Protein AF-A0A522TNP2-F1 (afdb_monomer_lite)

Sequence (73 aa):
MRLPLTTAVDVRRELARLYRGMKAAQIQTADGTKLAYVLNILRQTIEASDIEQRIATLEQAAEAAKGKGEPQW

Secondary structure (DSSP, 8-state):
------SHHHHHHHHHHHHHHHHTTSS-HHHHHHHHHHHHHHHHHHHHHHHHHHHHHHHHHHHHHHTTT----

Radius of gyration: 20.68 Å; chains: 1; bounding box: 44×14×63 Å

pLDDT: mean 92.39, std 12.1, range [53.47, 98.56]

Foldseek 3Di:
DDQDLQALVSLVVVLVVLVVCCVVVVDPPVVSVVVNVVSVVSSVVNVVVVVVVVVVVVVVVVVVVVVVPDDPD

Structure (mmCIF, N/CA/C/O backbone):
data_AF-A0A522TNP2-F1
#
_entry.id   AF-A0A522TNP2-F1
#
loop_
_atom_site.group_PDB
_atom_site.id
_atom_site.type_symbol
_atom_site.label_atom_id
_atom_site.label_alt_id
_atom_site.label_comp_id
_atom_site.label_asym_id
_atom_site.label_entity_id
_atom_site.label_seq_id
_atom_site.pdbx_PDB_ins_code
_atom_site.Cartn_x
_atom_site.Cartn_y
_atom_site.Cartn_z
_atom_site.occupancy
_atom_site.B_iso_or_equiv
_atom_site.auth_seq_id
_atom_site.auth_comp_id
_atom_site.auth_asym_id
_atom_site.auth_atom_id
_atom_site.pdbx_PDB_model_num
ATOM 1 N N . MET A 1 1 ? -8.778 -2.818 -21.034 1.00 53.47 1 MET A N 1
ATOM 2 C CA . MET A 1 1 ? -9.642 -2.746 -19.834 1.00 53.47 1 MET A CA 1
ATOM 3 C C . MET A 1 1 ? -8.917 -1.917 -18.779 1.00 53.47 1 MET A C 1
ATOM 5 O O . MET A 1 1 ? -7.776 -2.247 -18.479 1.00 53.47 1 MET A O 1
ATOM 9 N N . ARG A 1 2 ? -9.507 -0.817 -18.288 1.00 74.38 2 ARG A N 1
ATOM 10 C CA . ARG A 1 2 ? -8.927 0.003 -17.206 1.00 74.38 2 ARG A CA 1
ATOM 11 C C . ARG A 1 2 ? -9.239 -0.692 -15.880 1.00 74.38 2 ARG A C 1
ATOM 13 O O . ARG A 1 2 ? -10.417 -0.846 -15.572 1.00 74.38 2 ARG A O 1
ATOM 20 N N . LEU A 1 3 ? -8.227 -1.167 -15.149 1.00 79.06 3 LEU A N 1
ATOM 21 C CA . LEU A 1 3 ? -8.466 -1.728 -13.816 1.00 79.06 3 LEU A CA 1
ATOM 22 C C . LEU A 1 3 ? -8.921 -0.584 -12.890 1.00 79.06 3 LEU A C 1
ATOM 24 O O . LEU A 1 3 ? -8.277 0.470 -12.902 1.00 79.06 3 LEU A O 1
ATOM 28 N N . PRO A 1 4 ? -10.010 -0.737 -12.117 1.00 85.31 4 PRO A N 1
ATOM 29 C CA . PRO A 1 4 ? -10.284 0.185 -11.018 1.00 85.31 4 PRO A CA 1
ATOM 30 C C . PRO A 1 4 ? -9.133 0.090 -10.010 1.00 85.31 4 PRO A C 1
ATOM 32 O O . PRO A 1 4 ? -8.602 -0.993 -9.826 1.00 85.31 4 PRO A O 1
ATOM 35 N N . LEU A 1 5 ? -8.722 1.194 -9.384 1.00 94.38 5 LEU A N 1
ATOM 36 C CA . LEU A 1 5 ? -7.654 1.212 -8.370 1.00 94.38 5 LEU A CA 1
ATOM 37 C C . LEU A 1 5 ? -8.240 1.522 -6.988 1.00 94.38 5 LEU A C 1
ATOM 39 O O . LEU A 1 5 ? -7.791 2.431 -6.300 1.00 94.38 5 LEU A O 1
ATOM 43 N N . THR A 1 6 ? -9.307 0.811 -6.634 1.00 95.62 6 THR A N 1
ATOM 44 C CA . THR A 1 6 ? -10.099 1.063 -5.421 1.00 95.62 6 THR A CA 1
ATOM 45 C C . THR A 1 6 ? -9.678 0.193 -4.246 1.00 95.62 6 THR A C 1
ATOM 47 O O . THR A 1 6 ? -9.978 0.531 -3.111 1.00 95.62 6 THR A O 1
ATOM 50 N N . THR A 1 7 ? -8.992 -0.924 -4.501 1.00 97.06 7 THR A N 1
ATOM 51 C CA . THR A 1 7 ? -8.522 -1.840 -3.455 1.00 97.06 7 THR A CA 1
ATOM 52 C C . THR A 1 7 ? -7.013 -2.054 -3.532 1.00 97.06 7 THR A C 1
ATOM 54 O O . THR A 1 7 ? -6.403 -1.950 -4.603 1.00 97.06 7 THR A O 1
ATOM 57 N N . ALA A 1 8 ? -6.396 -2.460 -2.419 1.00 97.12 8 ALA A N 1
ATOM 58 C CA . ALA A 1 8 ? -4.990 -2.870 -2.408 1.00 97.12 8 ALA A CA 1
ATOM 59 C C . ALA A 1 8 ? -4.718 -4.043 -3.378 1.00 97.12 8 ALA A C 1
ATOM 61 O O . ALA A 1 8 ? -3.642 -4.137 -3.975 1.00 97.12 8 ALA A O 1
ATOM 62 N N . VAL A 1 9 ? -5.709 -4.920 -3.599 1.00 96.81 9 VAL A N 1
ATOM 63 C CA . VAL A 1 9 ? -5.622 -6.025 -4.568 1.00 96.81 9 VAL A CA 1
ATOM 64 C C . VAL A 1 9 ? -5.521 -5.507 -5.998 1.00 96.81 9 VAL A C 1
ATOM 66 O O . VAL A 1 9 ? -4.741 -6.054 -6.786 1.00 96.81 9 VAL A O 1
ATOM 69 N N . ASP A 1 10 ? -6.271 -4.464 -6.332 1.00 97.38 10 ASP A N 1
ATOM 70 C CA . ASP A 1 10 ? -6.216 -3.857 -7.656 1.00 97.38 10 ASP A CA 1
ATOM 71 C C . ASP A 1 10 ? -4.878 -3.168 -7.901 1.00 97.38 10 ASP A C 1
ATOM 73 O O . ASP A 1 10 ? -4.229 -3.417 -8.920 1.00 97.38 10 ASP A O 1
ATOM 77 N N . VAL A 1 11 ? -4.402 -2.396 -6.920 1.00 97.75 11 VAL A N 1
ATOM 78 C CA . VAL A 1 11 ? -3.081 -1.758 -6.975 1.00 97.75 11 VAL A CA 1
ATOM 79 C C . VAL A 1 11 ? -1.973 -2.803 -7.128 1.00 97.75 11 VAL A C 1
ATOM 81 O O . VAL A 1 11 ? -1.060 -2.637 -7.938 1.00 97.75 11 VAL A O 1
ATOM 84 N N . ARG A 1 12 ? -2.069 -3.938 -6.426 1.00 97.06 12 ARG A N 1
ATOM 85 C CA . ARG A 1 12 ? -1.133 -5.063 -6.578 1.00 97.06 12 ARG A CA 1
ATOM 86 C C . ARG A 1 12 ? -1.137 -5.635 -8.001 1.00 97.06 12 ARG A C 1
ATOM 88 O O . ARG A 1 12 ? -0.071 -5.934 -8.540 1.00 97.06 12 ARG A O 1
ATOM 95 N N . ARG A 1 13 ? -2.311 -5.810 -8.620 1.00 97.50 13 ARG A N 1
ATOM 96 C CA . ARG A 1 13 ? -2.425 -6.296 -10.012 1.00 97.50 13 ARG A CA 1
ATOM 97 C C . ARG A 1 13 ? -1.794 -5.311 -10.994 1.00 97.50 13 ARG A C 1
ATOM 99 O O . ARG A 1 13 ? -1.075 -5.732 -11.903 1.00 97.50 13 ARG A O 1
ATOM 106 N N . GLU A 1 14 ? -2.022 -4.023 -10.769 1.00 97.38 14 GLU A N 1
ATOM 107 C CA . GLU A 1 14 ? -1.451 -2.933 -11.554 1.00 97.38 14 GLU A CA 1
ATOM 108 C C . GLU A 1 14 ? 0.080 -2.905 -11.464 1.00 97.38 14 GLU A C 1
ATOM 110 O O . GLU A 1 14 ? 0.763 -2.907 -12.492 1.00 97.38 14 GLU A O 1
ATOM 115 N N . LEU A 1 15 ? 0.625 -2.990 -10.245 1.00 97.56 15 LEU A N 1
ATOM 116 C CA . LEU A 1 15 ? 2.064 -3.098 -9.985 1.00 97.56 15 LEU A CA 1
ATOM 117 C C . LEU A 1 15 ? 2.677 -4.323 -10.673 1.00 97.56 15 LEU A C 1
ATOM 119 O O . LEU A 1 15 ? 3.731 -4.217 -11.298 1.00 97.56 15 LEU A O 1
ATOM 123 N N . ALA A 1 16 ? 2.011 -5.480 -10.621 1.00 97.88 16 ALA A N 1
ATOM 124 C CA . ALA A 1 16 ? 2.492 -6.690 -11.287 1.00 97.88 16 ALA A CA 1
ATOM 125 C C . ALA A 1 16 ? 2.530 -6.536 -12.817 1.00 97.88 16 ALA A C 1
ATOM 127 O O . ALA A 1 16 ? 3.467 -7.010 -13.466 1.00 97.88 16 ALA A O 1
ATOM 128 N N . ARG A 1 17 ? 1.532 -5.868 -13.413 1.00 97.06 17 ARG A N 1
ATOM 129 C CA . ARG A 1 17 ? 1.541 -5.556 -14.849 1.00 97.06 17 ARG A CA 1
ATOM 130 C C . ARG A 1 17 ? 2.678 -4.594 -15.191 1.00 97.06 17 ARG A C 1
ATOM 132 O O . ARG A 1 17 ? 3.401 -4.847 -16.151 1.00 97.06 17 ARG A O 1
ATOM 139 N N . LEU A 1 18 ? 2.850 -3.536 -14.401 1.00 97.25 18 LEU A N 1
ATOM 140 C CA . LEU A 1 18 ? 3.906 -2.541 -14.584 1.00 97.25 18 LEU A CA 1
ATOM 141 C C . LEU A 1 18 ? 5.300 -3.180 -14.512 1.00 97.25 18 LEU A C 1
ATOM 143 O O . LEU A 1 18 ? 6.118 -2.973 -15.405 1.00 97.25 18 LEU A O 1
ATOM 147 N N . TYR A 1 19 ? 5.535 -4.033 -13.512 1.00 97.81 19 TYR A N 1
ATOM 148 C CA . TYR A 1 19 ? 6.776 -4.794 -13.367 1.00 97.81 19 TYR A CA 1
ATOM 149 C C . TYR A 1 19 ? 7.064 -5.676 -14.585 1.00 97.81 19 TYR A C 1
ATOM 151 O O . TYR A 1 19 ? 8.172 -5.649 -15.119 1.00 97.81 19 TYR A O 1
ATOM 159 N N . ARG A 1 20 ? 6.065 -6.431 -15.064 1.00 98.19 20 ARG A N 1
ATOM 160 C CA . ARG A 1 20 ? 6.225 -7.264 -16.267 1.00 98.19 20 ARG A CA 1
ATOM 161 C C . ARG A 1 20 ? 6.551 -6.427 -17.505 1.00 98.19 20 ARG A C 1
ATOM 163 O O . ARG A 1 20 ? 7.424 -6.828 -18.265 1.00 98.19 20 ARG A O 1
ATOM 170 N N . GLY A 1 21 ? 5.912 -5.268 -17.670 1.00 98.12 21 GLY A N 1
ATOM 171 C CA . GLY A 1 21 ? 6.197 -4.347 -18.774 1.00 98.12 21 GLY A CA 1
ATOM 172 C C . GLY A 1 21 ? 7.623 -3.793 -18.734 1.00 98.12 21 GLY A C 1
ATOM 173 O O . GLY A 1 21 ? 8.296 -3.773 -19.761 1.00 98.12 21 GLY A O 1
ATOM 174 N N . MET A 1 22 ? 8.121 -3.427 -17.548 1.00 98.12 22 MET A N 1
ATOM 175 C CA . MET A 1 22 ? 9.523 -3.019 -17.377 1.00 98.12 22 MET A CA 1
ATOM 176 C C . MET A 1 22 ? 10.489 -4.168 -17.685 1.00 98.12 22 MET A C 1
ATOM 178 O O . MET A 1 22 ? 11.452 -3.990 -18.424 1.00 98.12 22 MET A O 1
ATOM 182 N N . LYS A 1 23 ? 10.209 -5.375 -17.175 1.00 98.12 23 LYS A N 1
ATOM 183 C CA . LYS A 1 23 ? 11.046 -6.564 -17.406 1.00 98.12 23 LYS A CA 1
ATOM 184 C C . LYS A 1 23 ? 11.102 -6.970 -18.882 1.00 98.12 23 LYS A C 1
ATOM 186 O O . LYS A 1 23 ? 12.132 -7.449 -19.338 1.00 98.12 23 LYS A O 1
ATOM 191 N N . ALA A 1 24 ? 10.010 -6.774 -19.618 1.00 98.19 24 ALA A N 1
ATOM 192 C CA . ALA A 1 24 ? 9.931 -7.026 -21.054 1.00 98.19 24 ALA A CA 1
ATOM 193 C C . ALA A 1 24 ? 10.485 -5.870 -21.914 1.00 98.19 24 ALA A C 1
ATOM 195 O O . ALA A 1 24 ? 10.331 -5.910 -23.131 1.00 98.19 24 ALA A O 1
ATOM 196 N N . ALA A 1 25 ? 11.077 -4.834 -21.302 1.00 97.56 25 ALA A N 1
ATOM 197 C CA . ALA A 1 25 ? 11.549 -3.612 -21.965 1.00 97.56 25 ALA A CA 1
ATOM 198 C C . ALA A 1 25 ? 10.467 -2.854 -22.768 1.00 97.56 25 ALA A C 1
ATOM 200 O O . ALA A 1 25 ? 10.776 -2.020 -23.613 1.00 97.56 25 ALA A O 1
ATOM 201 N N . GLN A 1 26 ? 9.188 -3.110 -22.479 1.00 98.00 26 GLN A N 1
ATOM 202 C CA . GLN A 1 26 ? 8.047 -2.412 -23.085 1.00 98.00 26 GLN A CA 1
ATOM 203 C C . GLN A 1 26 ? 7.757 -1.074 -22.395 1.00 98.00 26 GLN A C 1
ATOM 205 O O . GLN A 1 26 ? 7.077 -0.216 -22.950 1.00 98.00 26 GLN A O 1
ATOM 210 N N . ILE A 1 27 ? 8.241 -0.913 -21.163 1.00 97.25 27 ILE A N 1
ATOM 211 C CA . ILE A 1 27 ? 8.136 0.306 -20.364 1.00 97.25 27 ILE A CA 1
ATOM 212 C C . ILE A 1 27 ? 9.543 0.654 -19.900 1.00 97.25 27 ILE A C 1
ATOM 214 O O . ILE A 1 27 ? 10.226 -0.188 -19.315 1.00 97.25 27 ILE A O 1
ATOM 218 N N . GLN A 1 28 ? 9.971 1.896 -20.118 1.00 98.06 28 GLN A N 1
ATOM 219 C CA . GLN A 1 28 ? 11.249 2.360 -19.598 1.00 98.06 28 GLN A CA 1
ATOM 220 C C . GLN A 1 28 ? 11.242 2.289 -18.066 1.00 98.06 28 GLN A C 1
ATOM 222 O O . GLN A 1 28 ? 10.363 2.848 -17.410 1.00 98.06 28 GLN A O 1
ATOM 227 N N . THR A 1 29 ? 12.252 1.643 -17.482 1.00 96.62 29 THR A N 1
ATOM 228 C CA . THR A 1 29 ? 12.346 1.423 -16.029 1.00 96.62 29 THR A CA 1
ATOM 229 C C . THR A 1 29 ? 12.265 2.720 -15.224 1.00 96.62 29 THR A C 1
ATOM 231 O O . THR A 1 29 ? 11.644 2.748 -14.163 1.00 96.62 29 THR A O 1
ATOM 234 N N . ALA A 1 30 ? 12.846 3.812 -15.733 1.00 96.81 30 ALA A N 1
ATOM 235 C CA . ALA A 1 30 ? 12.795 5.117 -15.074 1.00 96.81 30 ALA A CA 1
ATOM 236 C C . ALA A 1 30 ? 11.355 5.642 -14.939 1.00 96.81 30 ALA A C 1
ATOM 238 O O . ALA A 1 30 ? 10.971 6.125 -13.876 1.00 96.81 30 ALA A O 1
ATOM 239 N N . ASP A 1 31 ? 10.538 5.504 -15.983 1.00 96.88 31 ASP A N 1
ATOM 240 C CA . ASP A 1 31 ? 9.142 5.941 -15.955 1.00 96.88 31 ASP A CA 1
ATOM 241 C C . ASP A 1 31 ? 8.260 4.959 -15.189 1.00 96.88 31 ASP A C 1
ATOM 243 O O . ASP A 1 31 ? 7.412 5.366 -14.394 1.00 96.88 31 ASP A O 1
ATOM 247 N N . GLY A 1 32 ? 8.522 3.659 -15.334 1.00 97.50 32 GLY A N 1
ATOM 248 C CA . GLY A 1 32 ? 7.835 2.637 -14.557 1.00 97.50 32 GLY A CA 1
ATOM 249 C C . GLY A 1 32 ? 8.076 2.775 -13.051 1.00 97.50 32 GLY A C 1
ATOM 250 O O . GLY A 1 32 ? 7.150 2.597 -12.268 1.00 97.50 32 GLY A O 1
ATOM 251 N N . THR A 1 33 ? 9.267 3.195 -12.622 1.00 97.56 33 THR A N 1
ATOM 252 C CA . THR A 1 33 ? 9.552 3.441 -11.197 1.00 97.56 33 THR A CA 1
ATOM 253 C C . THR A 1 33 ? 8.731 4.611 -10.644 1.00 97.56 33 THR A C 1
ATOM 255 O O . THR A 1 33 ? 8.181 4.504 -9.547 1.00 97.56 33 THR A O 1
ATOM 258 N N . LYS A 1 34 ? 8.562 5.699 -11.412 1.00 98.12 34 LYS A N 1
ATOM 259 C CA . LYS A 1 34 ? 7.704 6.836 -11.017 1.00 98.12 34 LYS A CA 1
ATOM 260 C C . LYS A 1 34 ? 6.248 6.396 -10.844 1.00 98.12 34 LYS A C 1
ATOM 262 O O . LYS A 1 34 ? 5.607 6.741 -9.856 1.00 98.12 34 LYS A O 1
ATOM 267 N N . LEU A 1 35 ? 5.740 5.587 -11.774 1.00 97.81 35 LEU A N 1
ATOM 268 C CA . LEU A 1 35 ? 4.383 5.042 -11.689 1.00 97.81 35 LEU A CA 1
ATOM 269 C C . LEU A 1 35 ? 4.224 4.081 -10.503 1.00 97.81 35 LEU A C 1
ATOM 271 O O . LEU A 1 35 ? 3.216 4.135 -9.802 1.00 97.81 35 LEU A O 1
ATOM 275 N N . ALA A 1 36 ? 5.226 3.241 -10.233 1.00 97.88 36 ALA A N 1
ATOM 276 C CA . ALA A 1 36 ? 5.219 2.340 -9.084 1.00 97.88 36 ALA A CA 1
ATOM 277 C C . ALA A 1 36 ? 5.172 3.109 -7.755 1.00 97.88 36 ALA A C 1
ATOM 279 O O . ALA A 1 36 ? 4.469 2.693 -6.837 1.00 97.88 36 ALA A O 1
ATOM 280 N N . TYR A 1 37 ? 5.861 4.250 -7.667 1.00 98.38 37 TYR A N 1
ATOM 281 C CA . TYR A 1 37 ? 5.797 5.132 -6.503 1.00 98.38 37 TYR A CA 1
ATOM 282 C C . TYR A 1 37 ? 4.385 5.689 -6.273 1.00 98.38 37 TYR A C 1
ATOM 284 O O . TYR A 1 37 ? 3.859 5.579 -5.166 1.00 98.38 37 TYR A O 1
ATOM 292 N N . VAL A 1 38 ? 3.730 6.201 -7.320 1.00 98.06 38 VAL A N 1
ATOM 293 C CA . VAL A 1 38 ? 2.341 6.691 -7.230 1.00 98.06 38 VAL A CA 1
ATOM 294 C C . VAL A 1 38 ? 1.387 5.571 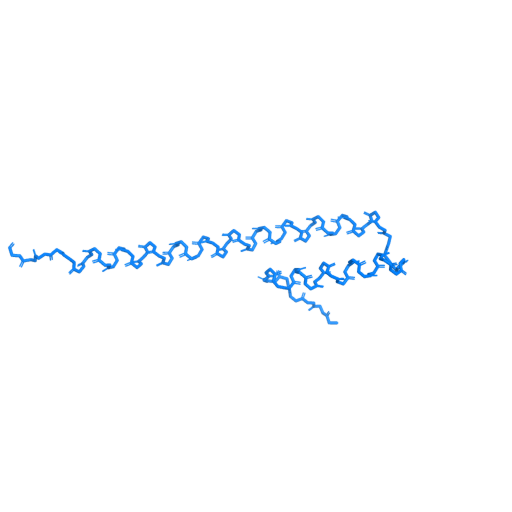-6.809 1.00 98.06 38 VAL A C 1
ATOM 296 O O . VAL A 1 38 ? 0.566 5.760 -5.913 1.00 98.06 38 VAL A O 1
ATOM 299 N N . LEU A 1 39 ? 1.529 4.378 -7.394 1.00 98.00 39 LEU A N 1
ATOM 300 C CA . LEU A 1 39 ? 0.745 3.204 -7.000 1.00 98.00 39 LEU A CA 1
ATOM 301 C C . LEU A 1 39 ? 0.990 2.817 -5.537 1.00 98.00 39 LEU A C 1
ATOM 303 O O . LEU A 1 39 ? 0.056 2.436 -4.839 1.00 98.00 39 LEU A O 1
ATOM 307 N N . ASN A 1 40 ? 2.220 2.946 -5.043 1.00 98.12 40 ASN A N 1
ATOM 308 C CA . ASN A 1 40 ? 2.539 2.676 -3.646 1.00 98.12 40 ASN A CA 1
ATOM 309 C C . ASN A 1 40 ? 1.910 3.703 -2.690 1.00 98.12 40 ASN A C 1
ATOM 311 O O . ASN A 1 40 ? 1.465 3.314 -1.612 1.00 98.12 40 ASN A O 1
ATOM 315 N N . ILE A 1 41 ? 1.841 4.987 -3.059 1.00 98.38 41 ILE A N 1
ATOM 316 C CA . ILE A 1 41 ? 1.085 5.992 -2.288 1.00 98.38 41 ILE A CA 1
ATOM 317 C C . ILE A 1 41 ? -0.394 5.610 -2.255 1.00 98.38 41 ILE A C 1
ATOM 319 O O . ILE A 1 41 ? -0.984 5.547 -1.183 1.00 98.38 41 ILE A O 1
ATOM 323 N N . LEU A 1 42 ? -0.968 5.274 -3.412 1.00 98.19 42 LEU A N 1
ATOM 324 C CA . LEU A 1 42 ? -2.374 4.891 -3.497 1.00 98.19 42 LEU A CA 1
ATOM 325 C C . LEU A 1 42 ? -2.687 3.656 -2.641 1.00 98.19 42 LEU A C 1
ATOM 327 O O . LEU A 1 42 ? -3.699 3.641 -1.946 1.00 98.19 42 LEU A O 1
ATOM 331 N N . ARG A 1 43 ? -1.798 2.651 -2.637 1.00 98.12 43 ARG A N 1
ATOM 332 C CA . ARG A 1 43 ? -1.921 1.486 -1.748 1.00 98.12 43 ARG A CA 1
ATOM 333 C C . ARG A 1 43 ? -2.006 1.916 -0.284 1.00 98.12 43 ARG A C 1
ATOM 335 O O . ARG A 1 43 ? -2.906 1.468 0.411 1.00 98.12 43 ARG A O 1
ATOM 342 N N . GLN A 1 44 ? -1.095 2.785 0.155 1.00 98.38 44 GLN A N 1
ATOM 343 C CA . GLN A 1 44 ? -1.046 3.254 1.542 1.00 98.38 44 GLN A CA 1
ATOM 344 C C . GLN A 1 44 ? -2.310 4.023 1.930 1.00 98.38 44 GLN A C 1
ATOM 346 O O . GLN A 1 44 ? -2.827 3.808 3.019 1.00 98.38 44 GLN A O 1
ATOM 351 N N . THR A 1 45 ? -2.835 4.879 1.049 1.00 98.44 45 THR A N 1
ATOM 352 C CA . THR A 1 45 ? -4.089 5.603 1.30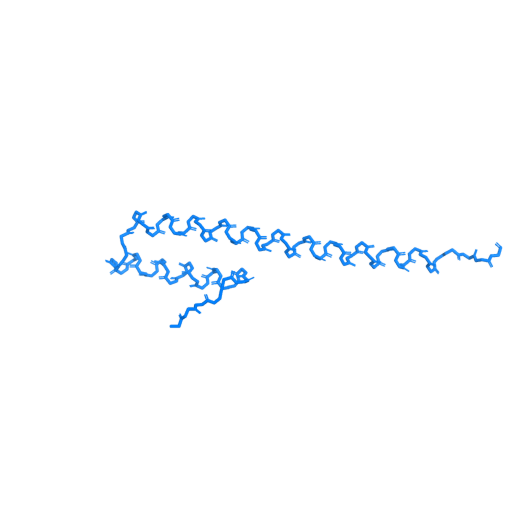9 1.00 98.44 45 THR A CA 1
ATOM 353 C C . THR A 1 45 ? -5.270 4.647 1.455 1.00 98.44 45 THR A C 1
ATOM 355 O O . THR A 1 45 ? -6.039 4.786 2.397 1.00 98.44 45 THR A O 1
ATOM 358 N N . ILE A 1 46 ? -5.389 3.650 0.572 1.00 98.06 46 ILE A N 1
ATOM 359 C CA . ILE A 1 46 ? -6.446 2.630 0.662 1.00 98.06 46 ILE A CA 1
ATOM 360 C C . ILE A 1 46 ? -6.319 1.839 1.968 1.00 98.06 46 ILE A C 1
ATOM 362 O O . ILE A 1 46 ? -7.293 1.697 2.698 1.00 98.06 46 ILE A O 1
ATOM 366 N N . GLU A 1 47 ? -5.113 1.359 2.285 1.00 98.12 47 GLU A N 1
ATOM 367 C CA . GLU A 1 47 ? -4.847 0.599 3.510 1.00 98.12 47 GLU A CA 1
ATOM 368 C C . GLU A 1 47 ? -5.165 1.423 4.768 1.00 98.12 47 GLU A C 1
ATOM 370 O O . GLU A 1 47 ? -5.757 0.892 5.707 1.00 98.12 47 GLU A O 1
ATOM 375 N N . ALA A 1 48 ? -4.825 2.716 4.779 1.00 98.44 48 ALA A N 1
ATOM 376 C CA . ALA A 1 48 ? -5.149 3.622 5.877 1.00 98.44 48 ALA A CA 1
ATOM 377 C C . ALA A 1 48 ? -6.666 3.789 6.043 1.00 98.44 48 ALA A C 1
ATOM 379 O O . ALA A 1 48 ? -7.176 3.575 7.141 1.00 98.44 48 ALA A O 1
ATOM 380 N N . SER A 1 49 ? -7.395 4.075 4.961 1.00 98.19 49 SER A N 1
ATOM 381 C CA . SER A 1 49 ? -8.855 4.224 5.007 1.00 98.19 49 SER A CA 1
ATOM 382 C C . SER A 1 49 ? -9.569 2.934 5.426 1.00 98.19 49 SER A C 1
ATOM 384 O O . SER A 1 49 ? -10.514 2.979 6.214 1.00 98.19 49 SER A O 1
ATOM 386 N N . ASP A 1 50 ? -9.101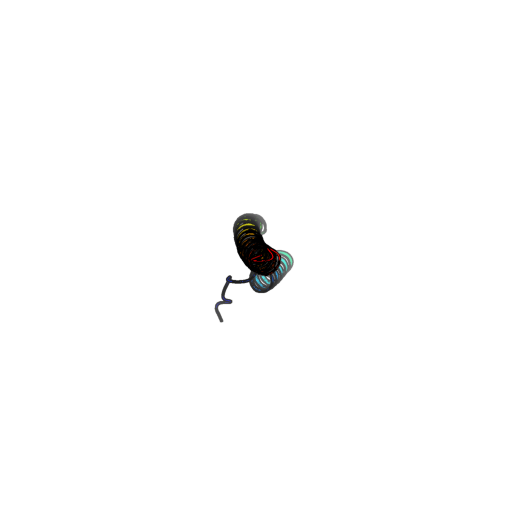 1.771 4.964 1.00 98.06 50 ASP A N 1
ATOM 387 C CA . ASP A 1 50 ? -9.645 0.472 5.377 1.00 98.06 50 ASP A CA 1
ATOM 388 C C . ASP A 1 50 ? -9.444 0.234 6.884 1.00 98.06 50 ASP A C 1
ATOM 390 O O . ASP A 1 50 ? -10.325 -0.303 7.564 1.00 98.06 50 ASP A O 1
ATOM 394 N N . ILE A 1 51 ? -8.287 0.628 7.426 1.00 98.25 51 ILE A N 1
ATOM 395 C CA . ILE A 1 51 ? -7.995 0.532 8.861 1.00 98.25 51 ILE A CA 1
ATOM 396 C C . ILE A 1 51 ? -8.876 1.501 9.655 1.00 98.25 51 ILE A C 1
ATOM 398 O O . ILE A 1 51 ? -9.500 1.068 10.623 1.00 98.25 51 ILE A O 1
ATOM 402 N N . GLU A 1 52 ? -8.979 2.763 9.236 1.00 98.56 52 GLU A N 1
ATOM 403 C CA . GLU A 1 52 ? -9.838 3.775 9.868 1.00 98.56 52 GLU A CA 1
ATOM 404 C C . GLU A 1 52 ? -11.295 3.302 9.944 1.00 98.56 52 GLU A C 1
ATOM 406 O O . GLU A 1 52 ? -11.907 3.332 11.012 1.00 98.56 52 GLU A O 1
ATOM 411 N N . GLN A 1 53 ? -11.832 2.758 8.848 1.00 98.38 53 GLN A N 1
ATOM 412 C CA . GLN A 1 53 ? -13.200 2.240 8.804 1.00 98.38 53 GLN A CA 1
ATOM 413 C C . GLN A 1 53 ? -13.408 1.057 9.762 1.00 98.38 53 GLN A C 1
ATOM 415 O O . GLN A 1 53 ? -14.448 0.943 10.424 1.00 98.38 53 GLN A O 1
ATOM 420 N N . ARG A 1 54 ? -12.424 0.155 9.849 1.00 98.12 54 ARG A N 1
ATOM 421 C CA . ARG A 1 54 ? -12.473 -0.992 10.765 1.00 98.12 54 ARG A CA 1
ATOM 422 C C . ARG A 1 54 ? -12.382 -0.551 12.223 1.00 98.12 54 ARG A C 1
ATOM 424 O O . ARG A 1 54 ? -13.119 -1.093 13.041 1.00 98.12 54 ARG A O 1
ATOM 431 N N . ILE A 1 55 ? -11.530 0.425 12.536 1.00 98.50 55 ILE A N 1
ATOM 432 C CA . ILE A 1 55 ? -11.423 1.014 13.878 1.00 98.50 55 ILE A CA 1
ATOM 433 C C . ILE A 1 55 ? -12.754 1.654 14.269 1.00 98.50 55 ILE A C 1
ATOM 435 O O . ILE A 1 55 ? -13.313 1.273 15.292 1.00 98.50 55 ILE A O 1
ATOM 439 N N . ALA A 1 56 ? -13.325 2.506 13.413 1.00 98.12 56 ALA A N 1
ATOM 440 C CA . ALA A 1 56 ? -14.613 3.148 13.674 1.00 98.12 56 ALA A CA 1
ATOM 441 C C . ALA A 1 56 ? -15.732 2.123 13.941 1.00 98.12 56 ALA A C 1
ATOM 443 O O . ALA A 1 56 ? -16.552 2.298 14.841 1.00 98.12 56 ALA A O 1
ATOM 444 N N . THR A 1 57 ? -15.739 1.011 13.199 1.00 98.12 57 THR A N 1
ATOM 445 C CA . THR A 1 57 ? -16.701 -0.086 13.411 1.00 98.12 57 THR A CA 1
ATOM 446 C C . THR A 1 57 ? -16.517 -0.748 14.782 1.00 98.12 57 THR A C 1
ATOM 448 O O . THR A 1 57 ? -17.497 -1.042 15.469 1.00 98.12 57 THR A O 1
ATOM 451 N N . LEU A 1 58 ? -15.270 -0.983 15.200 1.00 97.38 58 LEU A N 1
ATOM 452 C CA . LEU A 1 58 ? -14.959 -1.572 16.506 1.00 97.38 58 LEU A CA 1
ATOM 453 C C . LEU A 1 58 ? -15.302 -0.624 17.660 1.00 97.38 58 LEU A C 1
ATOM 455 O O . LEU A 1 58 ? -15.851 -1.074 18.663 1.00 97.38 58 LEU A O 1
ATOM 459 N N . GLU A 1 59 ? -15.028 0.672 17.518 1.00 97.69 59 GLU A N 1
ATOM 460 C CA . GLU A 1 59 ? -15.366 1.694 18.514 1.00 97.69 59 GLU A CA 1
ATOM 461 C C . GLU A 1 59 ? -16.882 1.805 18.710 1.00 97.69 59 GLU A C 1
ATOM 463 O O . GLU A 1 59 ? -17.360 1.797 19.845 1.00 97.69 59 GLU A O 1
ATOM 468 N N . GLN A 1 60 ? -17.653 1.799 17.618 1.00 96.88 60 GLN A N 1
ATOM 469 C CA . GLN A 1 60 ? -19.118 1.768 17.677 1.00 96.88 60 GLN A CA 1
ATOM 470 C C . GLN A 1 60 ? -19.640 0.506 18.376 1.00 96.88 60 GLN A C 1
ATOM 472 O O . GLN A 1 60 ? -20.542 0.584 19.213 1.00 96.88 60 GLN A O 1
ATOM 477 N N . ALA A 1 61 ? -19.066 -0.661 18.066 1.00 95.81 61 ALA A N 1
ATOM 478 C CA . ALA A 1 61 ? -19.446 -1.917 18.707 1.00 95.81 61 ALA A CA 1
ATOM 479 C C . ALA A 1 61 ? -19.107 -1.927 20.208 1.00 95.81 61 ALA A C 1
ATOM 481 O O . ALA A 1 61 ? -19.906 -2.405 21.016 1.00 95.81 61 ALA A O 1
ATOM 482 N N . ALA A 1 62 ? -17.950 -1.379 20.586 1.00 95.88 62 ALA A N 1
ATOM 483 C CA . ALA A 1 62 ? -17.532 -1.257 21.978 1.00 95.88 62 ALA A CA 1
ATOM 484 C C . ALA A 1 62 ? -18.461 -0.324 22.769 1.00 95.88 62 ALA A C 1
ATOM 486 O O . ALA A 1 62 ? -18.849 -0.653 23.889 1.00 95.88 62 ALA A O 1
ATOM 487 N N . GLU A 1 63 ? -18.872 0.800 22.183 1.00 93.69 63 GLU A N 1
ATOM 488 C CA . GLU A 1 63 ? -19.791 1.736 22.833 1.00 93.69 63 GLU A CA 1
ATOM 489 C C . GLU A 1 63 ? -21.193 1.137 23.006 1.00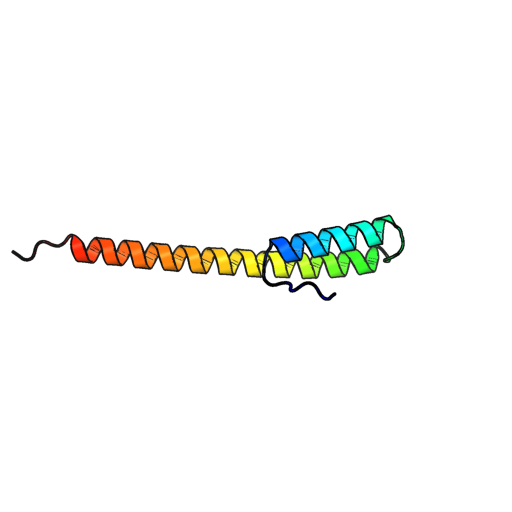 93.69 63 GLU A C 1
ATOM 491 O O . GLU A 1 63 ? -21.776 1.190 24.091 1.00 93.69 63 GLU A O 1
ATOM 496 N N . ALA A 1 64 ? -21.692 0.438 21.983 1.00 92.06 64 ALA A N 1
ATOM 497 C CA . ALA A 1 64 ? -22.953 -0.294 22.066 1.00 92.06 64 ALA A CA 1
ATOM 498 C C . ALA A 1 64 ? -22.934 -1.411 23.128 1.00 92.06 64 ALA A C 1
ATOM 500 O O . ALA A 1 64 ? -23.983 -1.757 23.674 1.00 92.06 64 ALA A O 1
ATOM 501 N N . ALA A 1 65 ? -21.768 -1.998 23.414 1.00 89.69 65 ALA A N 1
ATOM 502 C CA . ALA A 1 65 ? -21.614 -2.996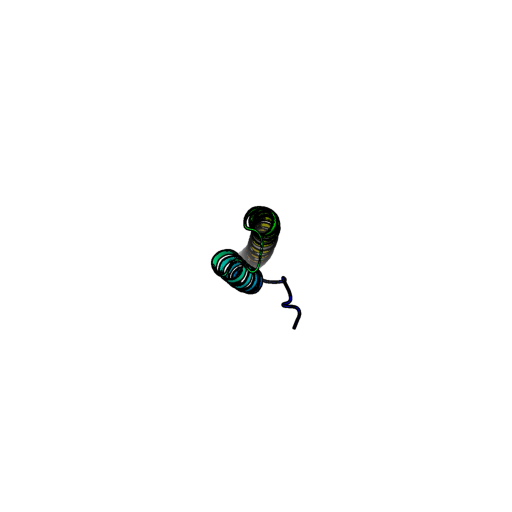 24.469 1.00 89.69 65 ALA A CA 1
ATOM 503 C C . ALA A 1 65 ? -21.632 -2.368 25.874 1.00 89.69 65 ALA A C 1
ATOM 505 O O . ALA A 1 65 ? -22.247 -2.940 26.773 1.00 89.69 65 ALA A O 1
ATOM 506 N N . LYS A 1 66 ? -21.032 -1.183 26.062 1.00 83.75 66 LYS A N 1
ATOM 507 C CA . LYS A 1 66 ? -21.066 -0.454 27.345 1.00 83.75 66 LYS A CA 1
ATOM 508 C C . LYS A 1 66 ? -22.480 -0.020 27.726 1.00 83.75 66 LYS A C 1
ATOM 510 O O . LYS A 1 66 ? -22.897 -0.255 28.855 1.00 83.75 66 LYS A O 1
ATOM 515 N N . GLY A 1 67 ? -23.250 0.510 26.772 1.00 71.00 67 GLY A N 1
ATOM 516 C CA . GLY A 1 67 ? -24.634 0.948 27.007 1.00 71.00 67 GLY A CA 1
ATOM 517 C C . GLY A 1 67 ? -25.618 -0.175 27.374 1.00 71.00 67 GLY A C 1
ATOM 518 O O . GLY A 1 67 ? -26.736 0.104 27.793 1.00 71.00 67 GLY A O 1
ATOM 519 N N . LYS A 1 68 ? -25.223 -1.448 27.235 1.00 62.44 68 LYS A N 1
ATOM 520 C CA . LYS A 1 68 ? -26.015 -2.622 27.649 1.00 62.44 68 LYS A CA 1
ATOM 521 C C . LYS A 1 68 ? -25.629 -3.160 29.033 1.00 62.44 68 LYS A C 1
ATOM 523 O O . LYS A 1 68 ? -26.287 -4.077 29.515 1.00 62.44 68 LYS A O 1
ATOM 528 N N . GLY A 1 69 ? -24.550 -2.646 29.630 1.00 60.88 69 GLY A N 1
ATOM 529 C CA . GLY A 1 69 ? -23.953 -3.165 30.862 1.00 60.88 69 GLY A CA 1
ATOM 530 C C . GLY A 1 69 ? -24.270 -2.378 32.134 1.00 60.88 69 GLY A C 1
ATOM 531 O O . GLY A 1 69 ? -23.955 -2.877 33.210 1.00 60.88 69 GLY A O 1
ATOM 532 N N . GLU A 1 70 ? -24.878 -1.189 3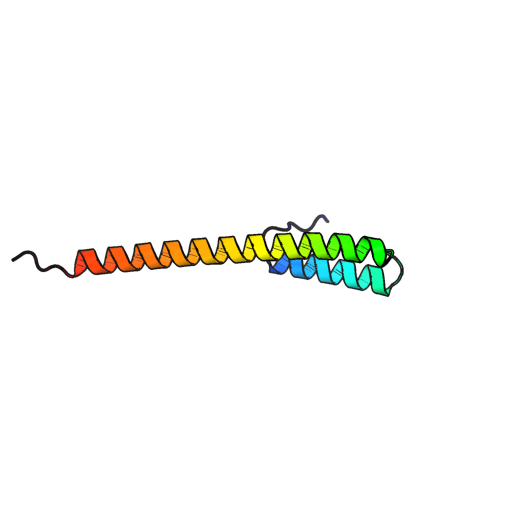2.048 1.00 54.50 70 GLU A N 1
ATOM 533 C CA . GLU A 1 70 ? -25.314 -0.438 33.233 1.00 54.50 70 GLU A CA 1
ATOM 534 C C . GLU A 1 70 ? -26.658 -0.979 33.743 1.00 54.50 70 GLU A C 1
ATOM 536 O O . GLU A 1 70 ? -27.671 -0.875 33.041 1.00 54.50 70 GLU A O 1
ATOM 541 N N . PRO A 1 71 ? -26.712 -1.567 34.953 1.00 57.72 71 PRO A N 1
ATOM 542 C CA . PRO A 1 71 ? -27.977 -1.928 35.562 1.00 57.72 71 PRO A CA 1
ATOM 543 C C . PRO A 1 71 ? -28.720 -0.648 35.954 1.00 57.72 71 PRO A C 1
ATOM 545 O O . PRO A 1 71 ? -28.226 0.143 36.752 1.00 57.72 71 PRO A O 1
ATOM 548 N N . GLN A 1 72 ? -29.918 -0.451 35.401 1.00 56.34 72 GLN A N 1
ATOM 549 C CA . GLN A 1 72 ? -30.873 0.532 35.910 1.00 56.34 72 GLN A CA 1
ATOM 550 C C . GLN A 1 72 ? -31.549 -0.044 37.161 1.00 56.34 72 GLN A C 1
ATOM 552 O O . GLN A 1 72 ? -32.645 -0.600 37.076 1.00 56.34 72 GLN A O 1
ATOM 557 N N . TRP A 1 73 ? -30.881 0.036 38.306 1.00 67.50 73 TRP A N 1
ATOM 558 C CA . TRP A 1 73 ? -31.503 -0.092 39.624 1.00 67.50 73 TRP A CA 1
ATOM 559 C C . TRP A 1 73 ? -30.743 0.729 40.659 1.00 67.50 73 TRP A C 1
ATOM 561 O O . TRP A 1 73 ? -29.499 0.807 40.560 1.00 67.50 73 TRP A O 1
#